Protein AF-A0ABD5SEX1-F1 (afdb_monomer_lite)

Structure (mmCIF, N/CA/C/O backbone):
data_AF-A0ABD5SEX1-F1
#
_entry.id   AF-A0ABD5SEX1-F1
#
loop_
_atom_site.group_PDB
_atom_site.id
_atom_site.type_symbol
_atom_site.label_atom_id
_atom_site.label_alt_id
_atom_site.label_comp_id
_atom_site.label_asym_id
_atom_site.label_entity_id
_atom_site.label_seq_id
_atom_site.pdbx_PDB_ins_code
_atom_site.Cartn_x
_atom_site.Cartn_y
_atom_site.Cartn_z
_atom_site.occupancy
_atom_site.B_iso_or_equiv
_atom_site.auth_seq_id
_atom_site.auth_comp_id
_atom_site.auth_asym_id
_atom_site.auth_atom_id
_atom_site.pdbx_PDB_model_num
ATOM 1 N N . MET A 1 1 ? -16.853 -3.011 10.608 1.00 93.12 1 MET A N 1
ATOM 2 C CA . MET A 1 1 ? -15.411 -3.182 10.363 1.00 93.12 1 MET A CA 1
ATOM 3 C C . MET A 1 1 ? -15.183 -3.309 8.863 1.00 93.12 1 MET A C 1
ATOM 5 O O . MET A 1 1 ? -15.913 -4.055 8.220 1.00 93.12 1 MET A O 1
ATOM 9 N N . VAL A 1 2 ? -14.262 -2.532 8.302 1.00 98.31 2 VAL A N 1
ATOM 10 C CA . VAL A 1 2 ? -13.881 -2.541 6.882 1.00 98.31 2 VAL A CA 1
ATOM 11 C C . VAL A 1 2 ? -12.363 -2.634 6.816 1.00 98.31 2 VAL A C 1
ATOM 13 O O . VAL A 1 2 ? -11.678 -1.876 7.497 1.00 98.31 2 VAL A O 1
ATOM 16 N N . THR A 1 3 ? -11.850 -3.539 5.987 1.00 98.38 3 THR A N 1
ATOM 17 C CA . THR A 1 3 ? -10.412 -3.712 5.762 1.00 98.38 3 THR A CA 1
ATOM 18 C C . THR A 1 3 ? -10.094 -3.454 4.298 1.00 98.38 3 THR A C 1
ATOM 20 O O . THR A 1 3 ? -10.748 -4.000 3.410 1.00 98.38 3 THR A O 1
ATOM 23 N N . VAL A 1 4 ? -9.082 -2.628 4.049 1.00 98.44 4 VAL A N 1
ATOM 24 C CA . VAL A 1 4 ? -8.580 -2.303 2.711 1.00 98.44 4 VAL A CA 1
ATOM 25 C C . VAL A 1 4 ? -7.087 -2.593 2.622 1.00 98.44 4 VAL A C 1
ATOM 27 O O . VAL A 1 4 ? -6.368 -2.521 3.617 1.00 98.44 4 VAL A O 1
ATOM 30 N N . ARG A 1 5 ? -6.619 -2.924 1.417 1.00 97.94 5 ARG A N 1
ATOM 31 C CA . ARG A 1 5 ? -5.211 -3.210 1.124 1.00 97.94 5 ARG A CA 1
ATOM 32 C C . ARG A 1 5 ? -4.720 -2.308 -0.004 1.00 97.94 5 ARG A C 1
ATOM 34 O O . ARG A 1 5 ? -5.290 -2.350 -1.093 1.00 97.94 5 ARG A O 1
ATOM 41 N N . ALA A 1 6 ? -3.644 -1.564 0.234 1.00 98.06 6 ALA A N 1
ATOM 42 C CA . ALA A 1 6 ? -2.992 -0.698 -0.745 1.00 98.06 6 ALA A CA 1
ATOM 43 C C . ALA A 1 6 ? -1.619 -1.282 -1.141 1.00 98.06 6 ALA A C 1
ATOM 45 O O . ALA A 1 6 ? -0.753 -1.431 -0.278 1.00 98.06 6 ALA A O 1
ATOM 46 N N . PRO A 1 7 ? -1.398 -1.678 -2.409 1.00 98.25 7 PRO A N 1
ATOM 47 C CA . PRO A 1 7 ? -0.111 -2.213 -2.846 1.00 98.25 7 PRO A CA 1
ATOM 48 C C . PRO A 1 7 ? 0.955 -1.119 -2.959 1.00 98.25 7 PRO A C 1
ATOM 50 O O . PRO A 1 7 ? 0.650 0.016 -3.320 1.00 98.25 7 PRO A O 1
ATOM 53 N N . ALA A 1 8 ? 2.219 -1.489 -2.746 1.00 97.81 8 ALA A N 1
ATOM 54 C CA . ALA A 1 8 ? 3.343 -0.638 -3.112 1.00 97.81 8 ALA A CA 1
ATOM 55 C C . ALA A 1 8 ? 3.340 -0.350 -4.621 1.00 97.81 8 ALA A C 1
ATOM 57 O O . ALA A 1 8 ? 2.950 -1.197 -5.429 1.00 97.81 8 ALA A O 1
ATOM 58 N N . THR A 1 9 ? 3.826 0.827 -5.005 1.00 98.25 9 THR A N 1
ATOM 59 C CA . THR A 1 9 ? 3.911 1.252 -6.405 1.00 98.25 9 THR A CA 1
ATOM 60 C C . THR A 1 9 ? 5.330 1.649 -6.779 1.00 98.25 9 THR A C 1
ATOM 62 O O . THR A 1 9 ? 6.054 2.224 -5.970 1.00 98.25 9 THR A O 1
ATOM 65 N N . SER A 1 10 ? 5.705 1.404 -8.032 1.00 97.88 10 SER A N 1
ATOM 66 C CA . SER A 1 10 ? 6.860 2.042 -8.665 1.00 97.88 10 SER A CA 1
ATOM 67 C C . SER A 1 10 ? 6.363 3.071 -9.674 1.00 97.88 10 SER A C 1
ATOM 69 O O . SER A 1 10 ? 5.453 2.772 -10.446 1.00 97.88 10 SER A O 1
ATOM 71 N N . ALA A 1 11 ? 6.930 4.273 -9.644 1.00 98.06 11 ALA A N 1
ATOM 72 C CA . ALA A 1 11 ? 6.609 5.368 -10.555 1.00 98.06 11 ALA A CA 1
ATOM 73 C C . ALA A 1 11 ? 7.792 5.663 -11.489 1.00 98.06 11 ALA A C 1
ATOM 75 O O . ALA A 1 11 ? 8.909 5.204 -11.241 1.00 98.06 11 ALA A O 1
ATOM 76 N N . ASN A 1 12 ? 7.552 6.468 -12.527 1.00 96.94 12 ASN A N 1
ATOM 77 C CA . ASN A 1 12 ? 8.571 6.993 -13.442 1.00 96.94 12 ASN A CA 1
ATOM 78 C C . ASN A 1 12 ? 9.346 5.894 -14.184 1.00 96.94 12 ASN A C 1
ATOM 80 O O . ASN A 1 12 ? 10.572 5.925 -14.283 1.00 96.94 12 ASN A O 1
ATOM 84 N N . LEU A 1 13 ? 8.630 4.889 -14.692 1.00 96.56 13 LEU A N 1
ATOM 85 C CA . LEU A 1 13 ? 9.247 3.740 -15.353 1.00 96.56 13 LEU A CA 1
ATOM 86 C C . LEU A 1 13 ? 9.884 4.142 -16.694 1.00 96.56 13 LEU A C 1
ATOM 88 O O . LEU A 1 13 ? 9.190 4.490 -17.650 1.00 96.56 13 LEU A O 1
ATOM 92 N N . GLY A 1 14 ? 11.214 4.056 -16.778 1.00 95.62 14 GLY A N 1
ATOM 93 C CA . GLY A 1 14 ? 11.966 4.391 -17.989 1.00 95.62 14 GLY A CA 1
ATOM 94 C C . GLY A 1 14 ? 11.800 5.863 -18.379 1.00 95.62 14 GLY A C 1
ATOM 95 O O . GLY A 1 14 ? 12.007 6.753 -17.562 1.00 95.62 14 GLY A O 1
ATOM 96 N N . SER A 1 15 ? 11.417 6.128 -19.629 1.00 95.31 15 SER A N 1
ATOM 97 C CA . SER A 1 15 ? 11.132 7.487 -20.115 1.00 95.31 15 SER A CA 1
ATOM 98 C C . SER A 1 15 ? 9.772 8.042 -19.660 1.00 95.31 15 SER A C 1
ATOM 100 O O . SER A 1 15 ? 9.432 9.168 -20.013 1.00 95.31 15 SER A O 1
ATOM 102 N N . GLY A 1 16 ? 8.985 7.285 -18.889 1.0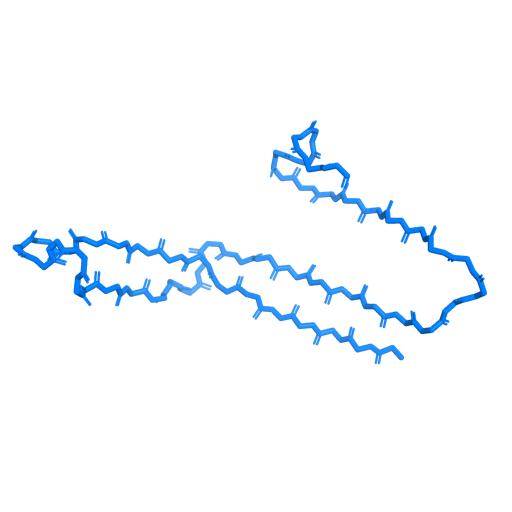0 96.75 16 GLY A N 1
ATOM 103 C CA . GLY A 1 16 ? 7.633 7.652 -18.463 1.00 96.75 16 GLY A CA 1
ATOM 104 C C . GLY A 1 16 ? 7.560 8.517 -17.212 1.00 96.75 16 GLY A C 1
ATOM 105 O O . GLY A 1 16 ? 6.745 8.219 -16.337 1.00 96.75 16 GLY A O 1
ATOM 106 N N . PHE A 1 17 ? 8.411 9.539 -17.105 1.00 97.75 17 PHE A N 1
ATOM 107 C CA . PHE A 1 17 ? 8.363 10.497 -15.998 1.00 97.75 17 PHE A CA 1
ATOM 108 C C . PHE A 1 17 ? 6.958 11.111 -15.885 1.00 97.75 17 PHE A C 1
ATOM 110 O O . PHE A 1 17 ? 6.410 11.572 -16.884 1.00 97.75 17 PHE A O 1
ATOM 117 N N . ASP A 1 18 ? 6.371 11.049 -14.692 1.00 97.25 18 ASP A N 1
ATOM 118 C CA . ASP A 1 18 ? 5.015 11.495 -14.345 1.00 97.25 18 ASP A CA 1
ATOM 119 C C . ASP A 1 18 ? 3.864 10.867 -15.161 1.00 97.25 18 ASP A C 1
ATOM 121 O O . ASP A 1 18 ? 2.733 11.351 -15.126 1.00 97.25 18 ASP A O 1
ATOM 125 N N . VAL A 1 19 ? 4.109 9.757 -15.868 1.00 97.31 19 VAL A N 1
ATOM 126 C CA . VAL A 1 19 ? 3.083 9.068 -16.677 1.00 97.31 19 VAL A CA 1
ATOM 127 C C . VAL A 1 19 ? 2.955 7.597 -16.303 1.00 97.31 19 VAL A C 1
ATOM 129 O O . VAL A 1 19 ? 1.844 7.103 -16.105 1.00 97.31 19 VAL A O 1
ATOM 132 N N . PHE A 1 20 ? 4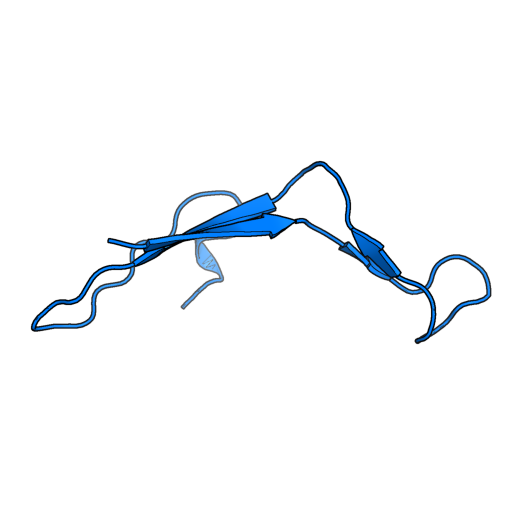.071 6.870 -16.211 1.00 97.94 20 PHE A N 1
ATOM 133 C CA . PHE A 1 20 ? 4.028 5.432 -15.960 1.00 97.94 20 PHE A CA 1
ATOM 134 C C . PHE A 1 20 ? 4.181 5.102 -14.481 1.00 97.94 20 PHE A C 1
ATOM 136 O O . PHE A 1 20 ? 5.143 5.504 -13.826 1.00 97.94 20 PHE A O 1
ATOM 143 N N . GLY A 1 21 ? 3.260 4.274 -13.993 1.00 97.81 21 GLY A N 1
ATOM 144 C CA . GLY A 1 21 ? 3.337 3.637 -12.689 1.00 97.81 21 GLY A CA 1
ATOM 145 C C . GLY A 1 21 ? 2.903 2.176 -12.760 1.00 97.81 21 GLY A C 1
ATOM 146 O O . GLY A 1 21 ? 2.116 1.789 -13.624 1.00 97.81 21 GLY A O 1
ATOM 147 N N . ALA A 1 22 ? 3.419 1.363 -11.846 1.00 98.00 22 ALA A N 1
ATOM 148 C CA . ALA A 1 22 ? 3.048 -0.0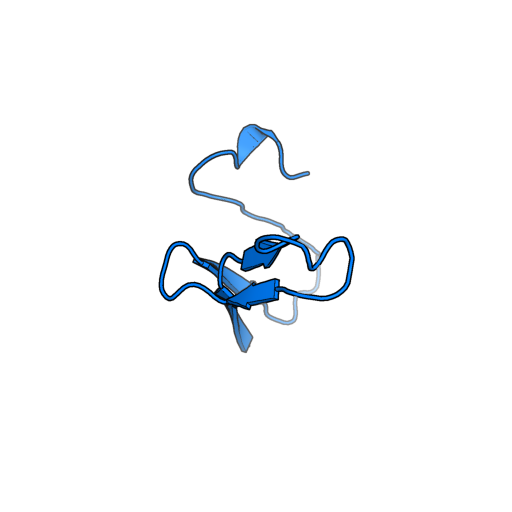37 -11.695 1.00 98.00 22 ALA A CA 1
ATOM 149 C C . ALA A 1 22 ? 2.757 -0.356 -10.230 1.00 98.00 22 ALA A C 1
ATOM 151 O O . ALA A 1 22 ? 3.569 -0.064 -9.349 1.00 98.00 22 ALA A O 1
ATOM 152 N N . ALA A 1 23 ? 1.619 -1.001 -9.982 1.00 98.50 23 ALA A N 1
ATOM 153 C CA . ALA A 1 23 ? 1.334 -1.628 -8.701 1.00 98.50 23 ALA A CA 1
ATOM 154 C C . ALA A 1 23 ? 2.119 -2.939 -8.585 1.00 98.50 23 ALA A C 1
ATOM 156 O O . ALA A 1 23 ? 2.119 -3.771 -9.494 1.00 98.50 23 ALA A O 1
ATOM 157 N N . LEU A 1 24 ? 2.784 -3.124 -7.453 1.00 98.25 24 LEU A N 1
ATOM 158 C CA . LEU A 1 24 ? 3.562 -4.313 -7.145 1.00 98.25 24 LEU A CA 1
ATOM 159 C C . LEU A 1 24 ? 2.716 -5.287 -6.322 1.00 98.25 24 LEU A C 1
ATOM 161 O O . LEU A 1 24 ? 1.833 -4.899 -5.558 1.00 98.25 24 LEU A O 1
ATOM 165 N N . SER A 1 25 ? 3.000 -6.584 -6.438 1.00 97.75 25 SER A N 1
ATOM 166 C CA . SER A 1 25 ? 2.291 -7.596 -5.645 1.00 97.75 25 SER A CA 1
ATOM 167 C C . SER A 1 25 ? 2.608 -7.494 -4.147 1.00 97.75 25 SER A C 1
ATOM 169 O O . SER A 1 25 ? 1.760 -7.826 -3.314 1.00 97.75 25 SER A O 1
ATOM 171 N N . ARG A 1 26 ? 3.811 -7.013 -3.801 1.00 95.88 26 ARG A N 1
ATOM 172 C CA . ARG A 1 26 ? 4.321 -6.822 -2.435 1.00 95.88 26 ARG A CA 1
ATOM 173 C C . ARG A 1 26 ? 5.457 -5.778 -2.406 1.00 95.88 26 ARG A C 1
ATOM 175 O O . ARG A 1 26 ? 6.194 -5.708 -3.391 1.00 95.88 26 ARG A O 1
ATOM 182 N N . PRO A 1 27 ? 5.658 -5.046 -1.290 1.00 96.19 27 PRO A N 1
ATOM 183 C CA . PRO A 1 27 ? 4.835 -5.044 -0.072 1.00 96.19 27 PRO A CA 1
ATOM 184 C C . PRO A 1 27 ? 3.482 -4.338 -0.279 1.00 96.19 27 PRO A C 1
ATOM 186 O O . PRO A 1 27 ? 3.172 -3.884 -1.379 1.00 96.19 27 PRO A O 1
ATOM 189 N N . ALA A 1 28 ? 2.643 -4.323 0.754 1.00 97.00 28 ALA A N 1
ATOM 190 C CA . ALA A 1 28 ? 1.367 -3.617 0.763 1.00 97.00 28 ALA A CA 1
ATOM 191 C C . ALA A 1 28 ? 1.008 -3.215 2.192 1.00 97.00 28 ALA A C 1
ATOM 193 O O . ALA A 1 28 ? 1.252 -3.998 3.113 1.00 97.00 28 ALA A O 1
ATOM 194 N N . ASP A 1 29 ? 0.364 -2.065 2.333 1.00 97.06 29 ASP A N 1
ATOM 195 C CA . ASP A 1 29 ? -0.221 -1.631 3.595 1.00 97.06 29 ASP A CA 1
ATOM 196 C C . ASP A 1 29 ? -1.658 -2.141 3.700 1.00 97.06 29 ASP A C 1
ATOM 198 O O . ASP A 1 29 ? -2.390 -2.236 2.705 1.00 97.06 29 ASP A O 1
ATOM 202 N N . VAL A 1 30 ? -2.065 -2.498 4.915 1.00 97.56 30 VAL A N 1
ATOM 203 C CA . VAL A 1 30 ? -3.420 -2.959 5.221 1.00 97.56 30 VAL A CA 1
ATOM 204 C C . VAL A 1 30 ? -3.982 -2.074 6.317 1.00 97.56 30 VAL A C 1
ATOM 206 O O . VAL A 1 30 ? -3.403 -1.973 7.393 1.00 97.56 30 VAL A O 1
ATOM 209 N N . VAL A 1 31 ? -5.127 -1.455 6.046 1.00 97.56 31 VAL A N 1
ATOM 210 C CA . VAL A 1 31 ? -5.813 -0.571 6.989 1.00 97.56 31 VAL A CA 1
ATOM 211 C C . VAL A 1 31 ? -7.155 -1.190 7.336 1.00 97.56 31 VAL A C 1
ATOM 213 O O . VAL A 1 31 ? -7.949 -1.512 6.450 1.00 97.56 31 VAL A O 1
ATOM 216 N N . THR A 1 32 ? -7.407 -1.355 8.631 1.00 98.25 32 THR A N 1
ATOM 217 C CA . THR A 1 32 ? -8.681 -1.844 9.157 1.00 98.25 32 THR A CA 1
ATOM 218 C C . THR A 1 32 ? -9.323 -0.758 9.999 1.00 98.25 32 THR A C 1
ATOM 220 O O . THR A 1 32 ? -8.679 -0.196 10.877 1.00 98.25 32 THR A O 1
ATOM 223 N N . VAL A 1 33 ? -10.589 -0.458 9.720 1.00 98.00 33 VAL A N 1
ATOM 224 C CA . VAL A 1 33 ? -11.341 0.608 10.386 1.00 98.00 33 VAL A CA 1
ATOM 225 C C . VAL A 1 33 ? -12.714 0.133 10.830 1.00 98.00 33 VAL A C 1
ATOM 227 O O . VAL A 1 33 ? -13.361 -0.713 10.204 1.00 98.00 33 VAL A O 1
ATOM 230 N N . GLU A 1 34 ? -13.212 0.738 11.895 1.00 98.00 34 GLU A N 1
ATOM 231 C CA . GLU A 1 34 ? -14.584 0.588 12.353 1.00 98.00 34 GLU A CA 1
ATOM 232 C C . GLU A 1 34 ? -15.110 1.898 12.939 1.00 98.00 34 GLU A C 1
ATOM 234 O O . GLU A 1 34 ? -14.354 2.840 13.166 1.00 98.00 34 GLU A O 1
ATOM 239 N N . ARG A 1 35 ? -16.431 1.988 13.125 1.00 98.00 35 ARG A N 1
ATOM 240 C CA . ARG A 1 35 ? -17.027 3.138 13.809 1.00 98.00 35 ARG A CA 1
ATOM 241 C C . ARG A 1 35 ? -16.701 3.029 15.294 1.00 98.00 35 ARG A C 1
ATOM 243 O O . ARG A 1 35 ? -16.952 1.983 15.881 1.00 98.00 35 ARG A O 1
ATOM 250 N N . ALA A 1 36 ? -16.211 4.113 15.875 1.00 97.12 36 ALA A N 1
ATOM 251 C CA . ALA A 1 36 ? -15.915 4.220 17.294 1.00 97.12 36 ALA A CA 1
ATOM 252 C C . ALA A 1 36 ? -16.334 5.603 17.803 1.00 97.12 36 ALA A C 1
ATOM 254 O O . ALA A 1 36 ? -16.304 6.576 17.047 1.00 97.12 36 ALA A O 1
ATOM 255 N N . ASP A 1 37 ? -16.687 5.695 19.085 1.00 97.94 37 ASP A N 1
ATOM 256 C CA . ASP A 1 37 ? -17.040 6.969 19.729 1.00 97.94 37 ASP A CA 1
ATOM 257 C C . ASP A 1 37 ? -15.832 7.915 19.850 1.00 97.94 37 ASP A C 1
ATOM 259 O O . ASP A 1 37 ? -15.986 9.133 19.944 1.00 97.94 37 ASP A O 1
ATOM 263 N N . ARG A 1 38 ? -14.611 7.360 19.828 1.00 97.81 38 ARG A N 1
ATOM 264 C CA . ARG A 1 38 ? -13.344 8.094 19.856 1.00 97.81 38 ARG A CA 1
ATOM 265 C C . ARG A 1 38 ? -12.385 7.542 18.808 1.00 97.81 38 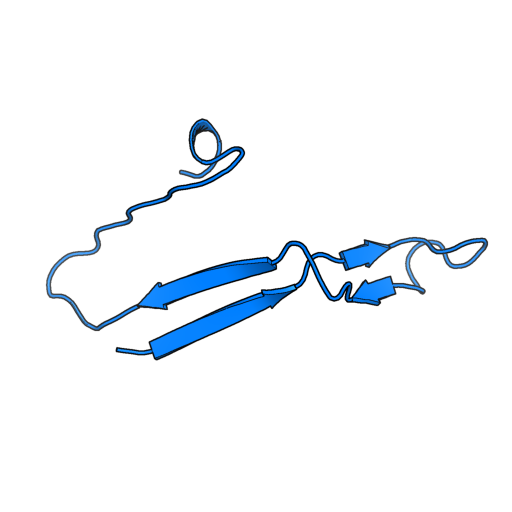ARG A C 1
ATOM 267 O O . ARG A 1 38 ? -12.219 6.332 18.702 1.00 97.81 38 ARG A O 1
ATOM 274 N N . THR A 1 39 ? -11.697 8.433 18.097 1.00 96.06 39 THR A N 1
ATOM 275 C CA . THR A 1 39 ? -10.621 8.053 17.176 1.00 96.06 39 THR A CA 1
ATOM 276 C C . THR A 1 39 ? -9.398 7.564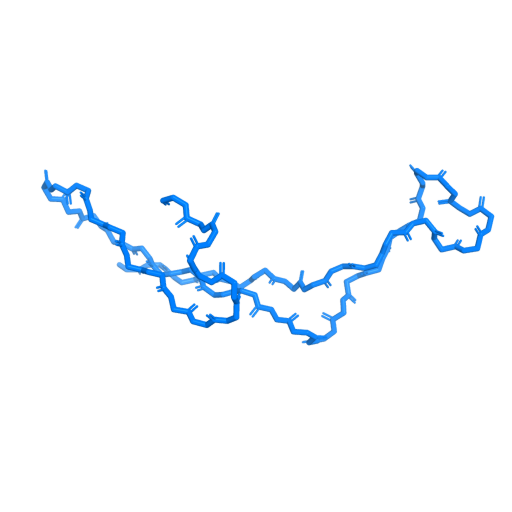 17.946 1.00 96.06 39 THR A C 1
ATOM 278 O O . THR A 1 39 ? -8.832 8.298 18.760 1.00 96.06 39 THR A O 1
ATOM 281 N N . THR A 1 40 ? -8.971 6.344 17.645 1.00 95.44 40 THR A N 1
ATOM 282 C CA . THR A 1 40 ? -7.688 5.765 18.047 1.00 95.44 40 THR A CA 1
ATOM 283 C C . THR A 1 40 ? -6.997 5.213 16.806 1.00 95.44 40 THR A C 1
ATOM 285 O O . THR A 1 40 ? -7.657 4.744 15.879 1.00 95.44 40 THR A O 1
ATOM 288 N N . ILE A 1 41 ? -5.671 5.310 16.764 1.00 95.12 41 ILE A N 1
ATOM 289 C CA . ILE A 1 41 ? -4.854 4.840 15.645 1.00 95.12 41 ILE A CA 1
ATOM 290 C C . ILE A 1 41 ? -3.734 3.990 16.237 1.00 95.12 41 ILE A C 1
ATOM 292 O O . ILE A 1 41 ? -3.049 4.423 17.161 1.00 95.12 41 ILE A O 1
ATOM 296 N N . GLU A 1 42 ? -3.574 2.777 15.718 1.00 95.75 42 GLU A N 1
ATOM 297 C CA . GLU A 1 42 ? -2.451 1.893 16.014 1.00 95.75 42 GLU A CA 1
ATOM 298 C C . GLU A 1 42 ? -1.753 1.570 14.694 1.00 95.75 42 GLU A C 1
ATOM 300 O O . GLU A 1 42 ? -2.396 1.152 13.729 1.00 95.75 42 GLU A O 1
ATOM 305 N N . VAL A 1 43 ? -0.439 1.781 14.648 1.00 97.06 43 VAL A N 1
ATOM 306 C CA . VAL A 1 43 ? 0.376 1.546 13.456 1.00 97.06 43 VAL A CA 1
ATOM 307 C C . VAL A 1 43 ? 1.494 0.580 13.815 1.00 97.06 43 VAL A C 1
ATOM 309 O O . VAL A 1 43 ? 2.207 0.768 14.799 1.00 97.06 43 VAL A O 1
ATOM 312 N N . THR A 1 44 ? 1.661 -0.458 13.003 1.00 96.88 44 THR A N 1
ATOM 313 C CA . THR A 1 44 ? 2.723 -1.457 13.158 1.00 96.88 44 THR A CA 1
ATOM 314 C C . THR A 1 44 ? 3.448 -1.661 11.831 1.00 96.88 44 THR A C 1
ATOM 316 O O . THR A 1 44 ? 2.958 -1.267 10.775 1.00 96.88 44 THR A O 1
ATOM 319 N N . GLY A 1 45 ? 4.630 -2.277 11.875 1.00 96.25 45 GLY A N 1
ATOM 320 C CA . GLY A 1 45 ? 5.429 -2.570 10.685 1.00 96.25 45 GLY A CA 1
ATOM 321 C C . GLY A 1 45 ? 6.595 -1.607 10.466 1.00 96.25 45 GLY A C 1
ATOM 322 O O . GLY A 1 45 ? 7.003 -0.857 11.353 1.00 96.25 45 GLY A O 1
ATOM 323 N N . VAL A 1 46 ? 7.194 -1.691 9.278 1.00 94.25 46 VAL A N 1
ATOM 324 C CA . VAL A 1 46 ? 8.405 -0.934 8.938 1.00 94.25 46 VAL A CA 1
ATOM 325 C C . VAL A 1 46 ? 8.067 0.545 8.793 1.00 94.25 46 VAL A C 1
ATOM 327 O O . VAL A 1 46 ? 7.195 0.909 8.015 1.00 94.25 46 VAL A O 1
ATOM 330 N N . GLY A 1 47 ? 8.793 1.398 9.516 1.00 94.12 47 GLY A N 1
ATOM 331 C CA . GLY A 1 47 ? 8.607 2.845 9.444 1.00 94.12 47 GLY A CA 1
ATOM 332 C C . GLY A 1 47 ? 7.401 3.366 10.226 1.00 94.12 47 GLY A C 1
ATOM 333 O O . GLY A 1 47 ? 7.113 4.554 10.122 1.00 94.12 47 GLY A O 1
ATOM 334 N N . ALA A 1 48 ? 6.738 2.531 11.036 1.00 96.12 48 ALA A N 1
ATOM 335 C CA . ALA A 1 48 ? 5.603 2.938 11.869 1.00 96.12 48 ALA A CA 1
ATOM 336 C C . ALA A 1 48 ? 5.924 4.149 12.764 1.00 96.12 48 ALA A C 1
ATOM 338 O O . ALA A 1 48 ? 5.073 5.003 12.969 1.00 96.12 48 ALA A O 1
ATOM 339 N N . GLN A 1 49 ? 7.176 4.288 13.215 1.00 95.44 49 GLN A N 1
ATOM 340 C CA . GLN A 1 49 ? 7.643 5.441 13.991 1.00 95.44 49 GLN A CA 1
ATOM 341 C C . GLN A 1 49 ? 7.568 6.791 13.252 1.00 95.44 49 GLN A C 1
ATOM 343 O O . GLN A 1 49 ? 7.756 7.834 13.873 1.00 95.44 49 GLN A O 1
ATOM 348 N N . TYR A 1 50 ? 7.355 6.780 11.935 1.00 94.50 50 TYR A N 1
ATOM 349 C CA . TYR A 1 50 ? 7.231 7.975 11.100 1.00 94.50 50 TYR A CA 1
ATOM 350 C C . TYR A 1 50 ? 5.783 8.280 10.701 1.00 94.50 50 TYR A C 1
ATOM 352 O O . TYR A 1 50 ? 5.550 9.266 10.003 1.00 94.50 50 TYR A O 1
ATOM 360 N N . ILE A 1 51 ? 4.823 7.442 11.103 1.00 87.56 51 ILE A N 1
ATOM 361 C CA . ILE A 1 51 ? 3.408 7.601 10.770 1.00 87.56 51 ILE A CA 1
ATOM 362 C C . ILE A 1 51 ? 2.698 8.193 12.002 1.00 87.56 51 ILE A C 1
ATOM 364 O O . ILE A 1 51 ? 2.749 7.568 13.062 1.00 87.56 51 ILE A O 1
ATOM 368 N N . PRO A 1 52 ? 2.118 9.403 11.890 1.00 74.12 52 PRO A N 1
ATOM 369 C CA . PRO A 1 52 ? 1.497 10.119 13.005 1.00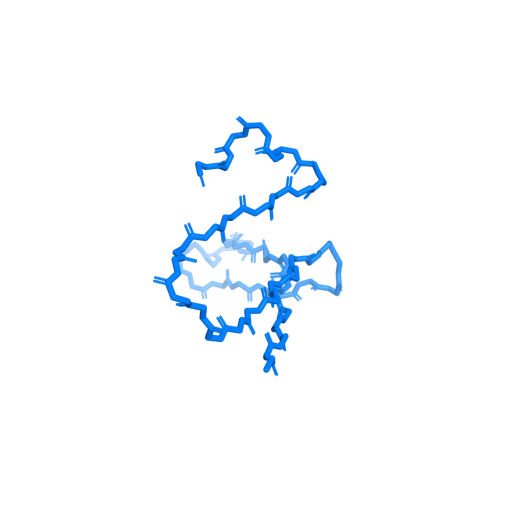 74.12 52 PRO A CA 1
ATOM 370 C C . PRO A 1 52 ? 0.181 9.502 13.490 1.00 74.12 52 PRO A C 1
ATOM 372 O O . PRO A 1 52 ? -0.516 8.846 12.681 1.00 74.12 52 PRO A O 1
#

Radius of gyration: 15.21 Å; chains: 1; bounding box: 29×19×40 Å

InterPro domains:
  IPR014721 Small ribosomal subunit protein uS5 domain 2-type fold, subgroup [G3DSA:3.30.230.10] (1-51)
  IPR020568 Ribosomal protein uS5 domain 2-type superfamily [SSF54211] (1-49)

Organism: NCBI:txid175631

Sequence (52 aa):
MVTVRAPATSANLGSGFDVFGAALSRPADVVTVERADRTTIEVTGVGAQYIP

Foldseek 3Di:
DDKDKAFDKDPDPDVQHVHDMDGDPDDIDMDDDDDDPDDDDDDDDDPSVVPD

pLDDT: mean 96.37, std 3.61, range [74.12, 98.5]

Secondary structure (DSSP, 8-state):
-EEEEEEEEEES-TT-TTT-EEEEEEEEEEEEE---SS------STTGGG--